Protein AF-G2PFB8-F1 (afdb_monomer_lite)

Secondary structure (DSSP, 8-state):
--HHHHHHHHHHHHHHHHHHHHHHHHHHHHHTS-HHHHTGGGGS-GGGHHHHS---GGGHHHHHTTTTHHHHHTT--HHHHHHHHHHHHHHHHHT----HHHHHHHHTT-SS----GGGG-

Organism: Streptomyces violaceusniger (strain Tu 4113) (NCBI:txid653045)

Sequence (121 aa):
MNQVDRAVLVTAVSEMAVLRALQLAGNRLL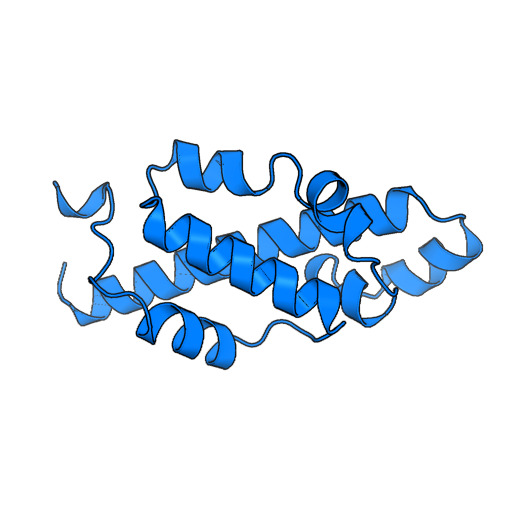GKRGRSVRGPMKAVEPWSIHVHLQVQEHEFDALLTDAWQIPVAVGLPDDLLDALDKHVRNLLAAGIEFRRNDLLLTLSRLPQQPVLPWDSQ

Structure (mmCIF, N/CA/C/O backbone):
data_AF-G2PFB8-F1
#
_entry.id   AF-G2PFB8-F1
#
loop_
_atom_site.group_PDB
_atom_site.id
_atom_site.type_symbol
_atom_site.label_atom_id
_atom_site.label_alt_id
_atom_site.label_comp_id
_atom_site.label_asym_id
_atom_site.label_entity_id
_atom_site.label_seq_id
_atom_site.pdbx_PDB_ins_code
_atom_site.Cartn_x
_atom_site.Cartn_y
_atom_site.Cartn_z
_atom_site.occupancy
_atom_site.B_iso_or_equiv
_atom_site.auth_seq_id
_atom_site.auth_comp_id
_atom_site.auth_asym_id
_atom_site.auth_atom_id
_atom_site.pdbx_PDB_model_num
ATOM 1 N N . MET A 1 1 ? -24.896 4.948 11.313 1.00 61.72 1 MET A N 1
ATOM 2 C CA . MET A 1 1 ? -24.471 3.952 10.301 1.00 61.72 1 MET A CA 1
ATOM 3 C C . MET A 1 1 ? -24.643 2.557 10.893 1.00 61.72 1 MET A C 1
ATOM 5 O O . MET A 1 1 ? -24.330 2.397 12.068 1.00 61.72 1 MET A O 1
ATOM 9 N N . ASN A 1 2 ? -25.196 1.577 10.168 1.00 80.31 2 ASN A N 1
ATOM 10 C CA . ASN A 1 2 ? -25.294 0.215 10.714 1.00 80.31 2 ASN A CA 1
ATOM 11 C C . ASN A 1 2 ? -23.918 -0.494 10.642 1.00 80.31 2 ASN A C 1
ATOM 13 O O . ASN A 1 2 ? -22.988 -0.015 9.990 1.00 80.31 2 ASN A O 1
ATOM 17 N N . GLN A 1 3 ? -23.764 -1.629 11.328 1.00 72.06 3 GLN A N 1
ATOM 18 C CA . GLN A 1 3 ? -22.482 -2.343 11.407 1.00 72.06 3 GLN A CA 1
ATOM 19 C C . GLN A 1 3 ? -21.991 -2.870 10.044 1.00 72.06 3 GLN A C 1
ATOM 21 O O . GLN A 1 3 ? -20.783 -2.937 9.814 1.00 72.06 3 GLN A O 1
ATOM 26 N N . VAL A 1 4 ? -22.913 -3.226 9.143 1.00 75.56 4 VAL A N 1
ATOM 27 C CA . VAL A 1 4 ? -22.605 -3.736 7.798 1.00 75.56 4 VAL A CA 1
ATOM 28 C C . VAL A 1 4 ? -22.073 -2.610 6.911 1.00 75.56 4 VAL A C 1
ATOM 30 O O . VAL A 1 4 ? -21.011 -2.762 6.311 1.00 75.56 4 VAL A O 1
ATOM 33 N N . ASP A 1 5 ? -22.738 -1.456 6.905 1.00 82.88 5 ASP A N 1
ATOM 34 C CA . ASP A 1 5 ? -22.328 -0.263 6.155 1.00 82.88 5 ASP A CA 1
ATOM 35 C C . ASP A 1 5 ? -20.935 0.206 6.593 1.00 82.88 5 ASP A C 1
ATOM 37 O O . ASP A 1 5 ? -20.076 0.522 5.769 1.00 82.88 5 ASP A O 1
ATOM 41 N N . ARG A 1 6 ? -20.676 0.164 7.905 1.00 79.56 6 ARG A N 1
ATOM 42 C CA . ARG A 1 6 ? -19.373 0.493 8.487 1.00 79.56 6 ARG A CA 1
ATOM 43 C C . ARG A 1 6 ? -18.279 -0.458 8.011 1.00 79.56 6 ARG A C 1
ATOM 45 O O . ARG A 1 6 ? -17.221 -0.003 7.594 1.00 79.56 6 ARG A O 1
ATOM 52 N N . ALA A 1 7 ? -18.525 -1.769 8.037 1.00 84.50 7 ALA A N 1
ATOM 53 C CA . ALA A 1 7 ? -17.548 -2.762 7.589 1.00 84.50 7 ALA A CA 1
ATOM 54 C C . ALA A 1 7 ? -17.227 -2.626 6.090 1.00 84.50 7 ALA A C 1
ATOM 56 O O . ALA A 1 7 ? -16.063 -2.733 5.691 1.00 84.50 7 ALA A O 1
ATOM 57 N N . VAL A 1 8 ? -18.240 -2.342 5.265 1.00 88.94 8 VAL A N 1
ATOM 58 C CA . VAL A 1 8 ? -18.065 -2.058 3.833 1.00 88.94 8 VAL A CA 1
ATOM 59 C C . VAL A 1 8 ? -17.202 -0.815 3.633 1.00 88.94 8 VAL A C 1
ATOM 61 O O . VAL A 1 8 ? -16.279 -0.842 2.817 1.00 88.94 8 VAL A O 1
ATOM 64 N N . LEU A 1 9 ? -17.453 0.244 4.403 1.00 88.81 9 LEU A N 1
ATOM 65 C CA . LEU A 1 9 ? -16.713 1.495 4.299 1.00 88.81 9 LEU A CA 1
ATOM 66 C C . LEU A 1 9 ? -15.257 1.358 4.760 1.00 88.81 9 LEU A C 1
ATOM 68 O O . LEU A 1 9 ? -14.365 1.786 4.032 1.00 88.81 9 LEU A O 1
ATOM 72 N N . VAL A 1 10 ? -15.003 0.706 5.904 1.00 89.88 10 VAL A N 1
ATOM 73 C CA . VAL A 1 10 ? -13.636 0.377 6.356 1.00 89.88 10 VAL A CA 1
ATOM 74 C C . VAL A 1 10 ? -12.910 -0.391 5.258 1.00 89.88 10 VAL A C 1
ATOM 76 O O . VAL A 1 10 ? -11.824 0.005 4.853 1.00 89.88 10 VAL A O 1
ATOM 79 N N . THR A 1 11 ? -13.540 -1.438 4.715 1.00 93.69 11 THR A N 1
ATOM 80 C CA . THR A 1 11 ? -12.941 -2.252 3.648 1.00 93.69 11 THR A CA 1
ATOM 81 C C . THR A 1 11 ? -12.587 -1.405 2.428 1.00 93.69 11 THR A C 1
ATOM 83 O O . THR A 1 11 ? -11.473 -1.507 1.923 1.00 93.69 11 THR A O 1
ATOM 86 N N . ALA A 1 12 ? -13.509 -0.559 1.963 1.00 94.25 12 ALA A N 1
ATOM 87 C CA . ALA A 1 12 ? -13.295 0.274 0.784 1.00 94.25 12 ALA A CA 1
ATOM 88 C C . ALA A 1 12 ? -12.181 1.309 1.000 1.00 94.25 12 ALA A C 1
ATOM 90 O O . ALA A 1 12 ? -11.324 1.480 0.135 1.00 94.25 12 ALA A O 1
ATOM 91 N N . VAL A 1 13 ? -12.158 1.977 2.157 1.00 94.31 13 VAL A N 1
ATOM 92 C CA . VAL A 1 13 ? -11.128 2.974 2.483 1.00 94.31 13 VAL A CA 1
ATOM 93 C C . VAL A 1 13 ? -9.759 2.313 2.648 1.00 94.31 13 VAL A C 1
ATOM 95 O O . VAL A 1 13 ? -8.768 2.819 2.123 1.00 94.31 13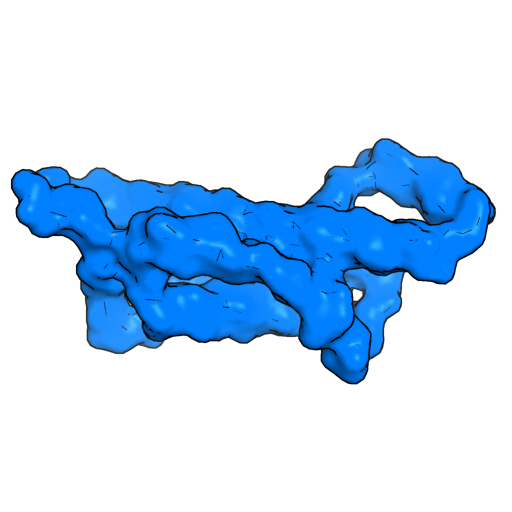 VAL A O 1
ATOM 98 N N . SER A 1 14 ? -9.697 1.152 3.301 1.00 96.31 14 SER A N 1
ATOM 99 C CA . SER A 1 14 ? -8.471 0.361 3.413 1.00 96.31 14 SER A CA 1
ATOM 100 C C . SER A 1 14 ? -7.961 -0.117 2.055 1.00 96.31 14 SER A C 1
ATOM 102 O O . SER A 1 14 ? -6.765 -0.033 1.790 1.00 96.31 14 SER A O 1
ATOM 104 N N . GLU A 1 15 ? -8.856 -0.573 1.175 1.00 97.69 15 GLU A N 1
ATOM 105 C CA . GLU A 1 15 ? -8.520 -0.978 -0.194 1.00 97.69 15 GLU A CA 1
ATOM 106 C C . GLU A 1 15 ? -7.917 0.193 -0.976 1.00 97.69 15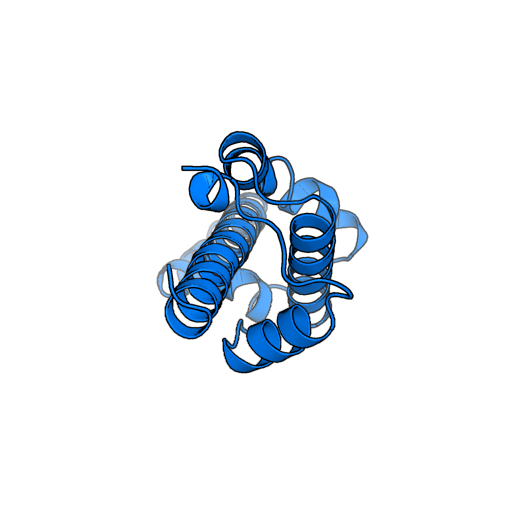 GLU A C 1
ATOM 108 O O . GLU A 1 15 ? -6.839 0.056 -1.557 1.00 97.69 15 GLU A O 1
ATOM 113 N N . MET A 1 16 ? -8.536 1.376 -0.910 1.00 97.38 16 MET A N 1
ATOM 114 C CA . MET A 1 16 ? -7.995 2.584 -1.540 1.00 97.38 16 MET A CA 1
ATOM 115 C C . MET A 1 16 ? -6.623 2.973 -0.977 1.00 97.38 16 MET A C 1
ATOM 117 O O . MET A 1 16 ? -5.723 3.298 -1.753 1.00 97.38 16 MET A O 1
ATOM 121 N N . ALA A 1 17 ? -6.439 2.929 0.345 1.00 97.81 17 ALA A N 1
ATOM 122 C CA . ALA A 1 17 ? -5.169 3.273 0.982 1.00 97.81 17 ALA A CA 1
ATOM 123 C C . ALA A 1 17 ? -4.038 2.317 0.559 1.00 97.81 17 ALA A C 1
ATOM 125 O O . ALA A 1 17 ? -2.957 2.772 0.180 1.00 97.81 17 ALA A O 1
ATOM 126 N N . VAL A 1 18 ? -4.306 1.007 0.531 1.00 98.38 18 VAL A N 1
ATOM 127 C CA . VAL A 1 18 ? -3.343 -0.019 0.094 1.00 98.38 18 VAL A CA 1
ATOM 128 C C . VAL A 1 18 ? -2.991 0.142 -1.384 1.00 98.38 18 VAL A C 1
ATOM 130 O O . VAL A 1 18 ? -1.809 0.218 -1.723 1.00 98.38 18 VAL A O 1
ATOM 133 N N . LEU A 1 19 ? -3.988 0.257 -2.270 1.00 98.31 19 LEU A N 1
ATOM 134 C CA . LEU A 1 19 ? -3.747 0.445 -3.705 1.00 98.31 19 LEU A CA 1
ATOM 135 C C . LEU A 1 19 ? -2.967 1.735 -3.978 1.00 98.31 19 LEU A C 1
ATOM 137 O O . LEU A 1 19 ? -2.067 1.755 -4.820 1.00 98.31 19 LEU A O 1
ATOM 141 N N . ARG A 1 20 ? -3.255 2.807 -3.230 1.00 98.12 20 ARG A N 1
ATOM 142 C CA . ARG A 1 20 ? -2.533 4.074 -3.354 1.00 98.12 20 ARG A CA 1
ATOM 143 C C . ARG A 1 20 ? -1.075 3.952 -2.909 1.00 98.12 20 ARG A C 1
ATOM 145 O O . ARG A 1 20 ? -0.198 4.466 -3.610 1.00 98.12 20 ARG A O 1
ATOM 152 N N . ALA A 1 21 ? -0.809 3.271 -1.795 1.00 98.50 21 ALA A N 1
ATOM 153 C CA . ALA A 1 21 ? 0.547 3.009 -1.314 1.00 98.50 21 ALA A CA 1
ATOM 154 C C . ALA A 1 21 ? 1.351 2.173 -2.327 1.00 98.50 21 ALA A C 1
ATOM 156 O O . ALA A 1 21 ? 2.480 2.532 -2.671 1.00 98.50 21 ALA A O 1
ATOM 157 N N . LEU A 1 22 ? 0.743 1.123 -2.889 1.00 98.44 22 LEU A N 1
ATOM 158 C CA . LEU A 1 22 ? 1.358 0.293 -3.929 1.00 98.44 22 LEU A CA 1
ATOM 159 C C . LEU A 1 22 ? 1.619 1.075 -5.219 1.00 98.44 22 LEU A C 1
ATOM 161 O O . LEU A 1 22 ? 2.699 0.966 -5.793 1.00 98.44 22 LEU A O 1
ATOM 165 N N . GLN A 1 23 ? 0.678 1.914 -5.658 1.00 97.94 23 GLN A N 1
ATOM 166 C CA . GLN A 1 23 ? 0.874 2.785 -6.819 1.00 97.94 23 GLN A CA 1
ATOM 167 C C . GLN A 1 23 ? 2.055 3.743 -6.618 1.00 97.94 23 GLN A C 1
ATOM 169 O O . GLN A 1 23 ? 2.843 3.969 -7.540 1.00 97.94 23 GLN A O 1
ATOM 174 N N . LEU A 1 24 ? 2.182 4.336 -5.429 1.00 97.75 24 LEU A N 1
ATOM 175 C CA . LEU A 1 24 ? 3.294 5.221 -5.091 1.00 97.75 24 LEU A CA 1
ATOM 176 C C . LEU A 1 24 ? 4.634 4.470 -5.151 1.00 97.75 24 LEU A C 1
ATOM 178 O O . LEU A 1 24 ? 5.575 4.939 -5.801 1.00 97.75 24 LEU A O 1
ATOM 182 N N . ALA A 1 25 ? 4.689 3.288 -4.534 1.00 97.56 25 ALA A N 1
ATOM 183 C CA . ALA A 1 25 ? 5.853 2.413 -4.564 1.00 97.56 25 ALA A CA 1
ATOM 184 C C . ALA A 1 25 ? 6.215 2.009 -6.003 1.00 97.56 25 ALA A C 1
ATOM 186 O O . ALA A 1 25 ? 7.363 2.177 -6.414 1.00 97.56 25 ALA A O 1
ATOM 187 N N . GLY A 1 26 ? 5.240 1.573 -6.804 1.00 96.38 26 GLY A N 1
ATOM 188 C CA . GLY A 1 26 ? 5.429 1.194 -8.205 1.00 96.38 26 GLY A CA 1
ATOM 189 C C . GLY A 1 26 ? 5.975 2.336 -9.062 1.00 96.38 26 GLY A C 1
ATOM 190 O O . GLY A 1 26 ? 6.955 2.161 -9.790 1.00 96.38 26 GLY A O 1
ATOM 191 N N . ASN A 1 27 ? 5.428 3.545 -8.910 1.00 95.81 27 ASN A N 1
ATOM 192 C CA . ASN A 1 27 ? 5.914 4.732 -9.615 1.00 95.81 27 ASN A CA 1
ATOM 193 C C . ASN A 1 27 ? 7.368 5.070 -9.257 1.00 95.81 27 ASN A C 1
ATOM 195 O O . ASN A 1 27 ? 8.173 5.372 -10.144 1.00 95.81 27 ASN A O 1
ATOM 199 N N . ARG A 1 28 ? 7.735 4.997 -7.972 1.00 95.75 28 ARG A N 1
ATOM 200 C CA . ARG A 1 28 ? 9.117 5.227 -7.519 1.00 95.75 28 ARG A CA 1
ATOM 201 C C . ARG A 1 28 ? 10.061 4.131 -7.998 1.00 95.75 28 ARG A C 1
ATOM 203 O O . ARG A 1 28 ? 11.176 4.434 -8.427 1.00 95.75 28 ARG A O 1
ATOM 210 N N . LEU A 1 29 ? 9.604 2.882 -7.989 1.00 94.44 29 LEU A N 1
ATOM 211 C CA . LEU A 1 29 ? 10.365 1.743 -8.486 1.00 94.44 29 LEU A CA 1
ATOM 212 C C . LEU A 1 29 ? 10.674 1.903 -9.977 1.00 94.44 29 LEU A C 1
ATOM 214 O O . LEU A 1 29 ? 11.835 1.789 -10.359 1.00 94.44 29 LEU A O 1
ATOM 218 N N . LEU A 1 30 ? 9.692 2.278 -10.806 1.00 94.00 30 LEU A N 1
ATOM 219 C CA . LEU A 1 30 ? 9.927 2.632 -12.213 1.00 94.00 30 LEU A CA 1
ATOM 220 C C . LEU A 1 30 ? 10.837 3.855 -12.358 1.00 94.00 30 LEU A C 1
ATOM 222 O O . LEU A 1 30 ? 11.697 3.882 -13.241 1.00 94.00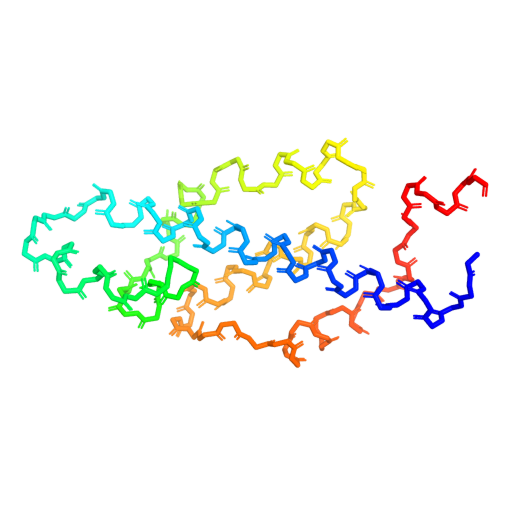 30 LEU A O 1
ATOM 226 N N . GLY A 1 31 ? 10.679 4.845 -11.475 1.00 91.19 31 GLY A N 1
ATOM 227 C CA . GLY A 1 31 ? 11.508 6.046 -11.375 1.00 91.19 31 GLY A CA 1
ATOM 228 C C . GLY A 1 31 ? 13.010 5.745 -11.323 1.00 91.19 31 GLY A C 1
ATOM 229 O O . GLY A 1 31 ? 13.802 6.412 -11.988 1.00 91.19 31 GLY A O 1
ATOM 230 N N . LYS A 1 32 ? 13.396 4.678 -10.624 1.00 88.00 32 LYS A N 1
ATOM 231 C CA . LYS A 1 32 ? 14.791 4.227 -10.497 1.00 88.00 32 LYS A CA 1
ATOM 232 C C . LYS A 1 32 ? 15.319 3.457 -11.720 1.00 88.00 32 LYS A C 1
ATOM 234 O O . LYS A 1 32 ? 16.511 3.172 -11.789 1.00 88.00 32 LYS A O 1
ATOM 239 N N . ARG A 1 33 ? 14.466 3.079 -12.684 1.00 87.56 33 ARG A N 1
ATOM 240 C CA . ARG A 1 33 ? 14.838 2.213 -13.822 1.00 87.56 33 ARG A CA 1
ATOM 241 C C . ARG A 1 33 ? 14.994 2.986 -15.133 1.00 87.56 33 ARG A C 1
ATOM 243 O O . ARG A 1 33 ? 14.333 3.998 -15.371 1.00 87.56 33 ARG A O 1
ATOM 250 N N . GLY A 1 34 ? 15.850 2.461 -16.013 1.00 86.88 34 GLY A N 1
ATOM 251 C CA . GLY A 1 34 ? 16.069 2.980 -17.365 1.00 86.88 34 GLY A CA 1
ATOM 252 C C . GLY A 1 34 ? 14.906 2.709 -18.331 1.00 86.88 34 GLY A C 1
ATOM 253 O O . GLY A 1 34 ? 13.986 1.940 -18.043 1.00 86.88 34 GLY A O 1
ATOM 254 N N . ARG A 1 35 ? 14.955 3.330 -19.519 1.00 84.56 35 ARG A N 1
ATOM 255 C CA . ARG A 1 35 ? 13.882 3.253 -20.535 1.00 84.56 35 ARG A CA 1
ATOM 256 C C . ARG A 1 35 ? 13.558 1.826 -20.994 1.00 84.56 35 ARG A C 1
ATOM 258 O O . ARG A 1 35 ? 12.394 1.554 -21.274 1.00 84.56 35 ARG A O 1
ATOM 265 N N . SER A 1 36 ? 14.550 0.933 -21.031 1.00 87.50 36 SER A N 1
ATOM 266 C CA . SER A 1 36 ? 14.383 -0.477 -21.418 1.00 87.50 36 SER A CA 1
ATOM 267 C C . SER A 1 36 ? 13.447 -1.253 -20.489 1.00 87.50 36 SER A C 1
ATOM 269 O O . SER A 1 36 ? 12.756 -2.151 -20.950 1.00 87.50 36 SER A O 1
ATOM 271 N N . VAL A 1 37 ? 13.379 -0.877 -19.208 1.00 88.38 37 VAL A N 1
ATOM 272 C CA . VAL A 1 37 ? 12.469 -1.479 -18.218 1.00 88.38 37 VAL A CA 1
ATOM 273 C C . VAL A 1 37 ? 11.137 -0.729 -18.170 1.00 88.38 37 VAL A C 1
ATOM 275 O O . VAL A 1 37 ? 10.079 -1.342 -18.082 1.00 88.38 37 VAL A O 1
ATOM 278 N N . ARG A 1 38 ? 11.158 0.608 -18.275 1.00 87.88 38 ARG A N 1
ATOM 279 C CA . ARG A 1 38 ? 9.930 1.420 -18.219 1.00 87.88 38 ARG A CA 1
ATOM 280 C C . ARG A 1 38 ? 8.987 1.183 -19.398 1.00 87.88 38 ARG A C 1
ATOM 282 O O . ARG A 1 38 ? 7.781 1.274 -19.218 1.00 87.88 38 ARG A O 1
ATOM 289 N N . GLY A 1 39 ? 9.519 0.927 -20.596 1.00 89.25 39 GLY A N 1
ATOM 290 C CA . GLY A 1 39 ? 8.718 0.684 -21.801 1.00 89.25 39 GLY A CA 1
ATOM 291 C C . GLY A 1 39 ? 7.745 -0.490 -21.639 1.00 89.25 39 GLY A C 1
ATOM 292 O O . GLY A 1 39 ? 6.541 -0.266 -21.749 1.00 89.25 39 GLY A O 1
ATOM 293 N N . PRO A 1 40 ? 8.240 -1.699 -21.314 1.00 90.25 40 PRO A N 1
ATOM 294 C CA . PRO A 1 40 ? 7.403 -2.869 -21.040 1.00 90.25 40 PRO A CA 1
ATOM 295 C C . PRO A 1 40 ? 6.380 -2.666 -19.915 1.00 90.25 40 PRO A C 1
ATOM 297 O O . PRO A 1 40 ? 5.282 -3.205 -19.976 1.00 90.25 40 PRO A O 1
ATOM 300 N N . MET A 1 41 ? 6.711 -1.857 -18.905 1.00 94.25 41 MET A N 1
ATOM 301 C CA . MET A 1 41 ? 5.849 -1.625 -17.740 1.00 94.25 41 MET A CA 1
ATOM 302 C C . MET A 1 41 ? 4.705 -0.634 -17.982 1.00 94.25 41 MET A C 1
ATOM 304 O O . MET A 1 41 ? 3.870 -0.456 -17.105 1.00 94.25 41 MET A O 1
ATOM 308 N N . LYS A 1 42 ? 4.609 -0.004 -19.162 1.00 89.25 42 LYS A N 1
ATOM 309 C CA . LYS A 1 42 ? 3.511 0.931 -19.474 1.00 89.25 42 LYS A CA 1
ATOM 310 C C . LYS A 1 42 ? 2.122 0.288 -19.478 1.00 89.25 42 LYS A C 1
ATOM 312 O O . LYS A 1 42 ? 1.146 1.004 -19.301 1.00 89.25 42 LYS A O 1
ATOM 317 N N . ALA A 1 43 ? 2.043 -1.014 -19.746 1.00 92.06 43 ALA A N 1
ATOM 318 C CA . ALA A 1 43 ? 0.788 -1.765 -19.772 1.00 92.06 43 ALA A CA 1
ATOM 319 C C . ALA A 1 43 ? 0.436 -2.392 -18.412 1.00 92.06 43 ALA A C 1
ATOM 321 O O . ALA A 1 43 ? -0.609 -3.021 -18.288 1.00 92.06 43 ALA A O 1
ATOM 322 N N . VAL A 1 44 ? 1.317 -2.262 -17.415 1.00 95.50 44 VAL A N 1
ATOM 323 C CA . VAL A 1 44 ? 1.109 -2.804 -16.073 1.00 95.50 44 VAL A CA 1
ATOM 324 C C . VAL A 1 44 ? 0.486 -1.721 -15.206 1.00 95.50 44 VAL A C 1
ATOM 326 O O . VAL A 1 44 ? 0.960 -0.583 -15.191 1.00 95.50 44 VAL A O 1
ATOM 329 N N . GLU A 1 45 ? -0.552 -2.085 -14.460 1.00 95.75 45 GLU A N 1
ATOM 330 C CA . GLU A 1 45 ? -1.165 -1.169 -13.508 1.00 95.75 45 GLU A CA 1
ATOM 331 C C . GLU A 1 45 ? -0.141 -0.703 -12.460 1.00 95.75 45 GLU A C 1
ATOM 333 O O . GLU A 1 45 ? 0.604 -1.527 -11.916 1.00 95.75 45 GLU A O 1
ATOM 338 N N . PRO A 1 46 ? -0.089 0.598 -12.121 1.00 94.88 46 PRO A N 1
ATOM 339 C CA . PRO A 1 46 ? 0.925 1.132 -11.215 1.00 94.88 46 PRO A CA 1
ATOM 340 C C . PRO A 1 46 ? 1.009 0.432 -9.849 1.00 94.88 46 PRO A C 1
ATOM 342 O O . PRO A 1 46 ? 2.099 0.321 -9.291 1.00 94.88 46 PRO A O 1
ATOM 345 N N . TRP A 1 47 ? -0.118 -0.047 -9.312 1.00 97.12 47 TRP A N 1
ATOM 346 C CA . TRP A 1 47 ? -0.186 -0.774 -8.036 1.00 97.12 47 TRP A CA 1
ATOM 347 C C . TRP A 1 47 ? 0.231 -2.251 -8.125 1.00 97.12 47 TRP A C 1
ATOM 349 O O . TRP A 1 47 ? 0.305 -2.913 -7.095 1.00 97.12 47 TRP A O 1
ATOM 359 N N . SER A 1 48 ? 0.520 -2.766 -9.323 1.00 97.56 48 SER A N 1
ATOM 360 C CA . SER A 1 48 ? 0.979 -4.146 -9.549 1.00 97.56 48 SER A CA 1
ATOM 361 C C . SER A 1 48 ? 2.439 -4.225 -10.009 1.00 97.56 48 SER A C 1
ATOM 363 O O . SER A 1 48 ? 2.963 -5.310 -10.243 1.00 97.56 48 SER A O 1
ATOM 365 N N . ILE A 1 49 ? 3.145 -3.095 -10.123 1.00 97.19 49 ILE A N 1
ATOM 366 C CA . ILE A 1 49 ? 4.525 -3.051 -10.637 1.00 97.19 49 ILE A CA 1
ATOM 367 C C . ILE A 1 49 ? 5.495 -3.910 -9.809 1.00 97.19 49 ILE A C 1
ATOM 369 O O . ILE A 1 49 ? 6.399 -4.526 -10.377 1.00 97.19 49 ILE A O 1
ATOM 373 N N . HIS A 1 50 ? 5.320 -3.980 -8.487 1.00 95.75 50 HIS A N 1
ATOM 374 C CA . HIS A 1 50 ? 6.176 -4.772 -7.590 1.00 95.75 50 HIS A CA 1
ATOM 375 C C . HIS A 1 50 ? 6.077 -6.286 -7.830 1.00 95.75 50 HIS A C 1
ATOM 377 O O . HIS A 1 50 ? 6.978 -7.018 -7.437 1.00 95.75 50 HIS A O 1
ATOM 383 N N . VAL A 1 51 ? 5.025 -6.757 -8.507 1.00 97.19 51 VAL A N 1
ATOM 384 C CA . VAL A 1 51 ? 4.883 -8.164 -8.925 1.00 97.19 51 VAL A CA 1
ATOM 385 C C . VAL A 1 51 ? 5.857 -8.501 -10.056 1.00 97.19 51 VAL A C 1
ATOM 387 O O . VAL A 1 51 ? 6.351 -9.619 -10.163 1.00 97.19 51 VAL A O 1
ATOM 390 N N . HIS A 1 52 ? 6.164 -7.520 -10.906 1.00 95.56 52 HIS A N 1
ATOM 391 C CA . HIS A 1 52 ? 7.037 -7.700 -12.067 1.00 95.56 52 HIS A CA 1
ATOM 392 C C . HIS A 1 52 ? 8.485 -7.299 -11.792 1.00 95.56 52 HIS A C 1
ATOM 394 O O . HIS A 1 52 ? 9.398 -7.746 -12.487 1.00 95.56 52 HIS A O 1
ATOM 400 N N . LEU A 1 53 ? 8.699 -6.429 -10.807 1.00 93.38 53 LEU A N 1
ATOM 401 C CA . LEU A 1 53 ? 10.004 -5.903 -10.445 1.00 93.38 53 LEU A CA 1
ATOM 402 C C . LEU A 1 53 ? 10.277 -6.208 -8.977 1.00 93.38 53 LEU A C 1
ATOM 404 O O . LEU A 1 53 ? 9.641 -5.634 -8.099 1.00 93.38 53 LEU A O 1
ATOM 408 N N . GLN A 1 54 ? 11.271 -7.061 -8.731 1.00 88.81 54 GLN A N 1
ATOM 409 C CA . GLN A 1 54 ? 11.689 -7.408 -7.377 1.00 88.81 54 GLN A CA 1
ATOM 410 C C . GLN A 1 54 ? 12.043 -6.148 -6.575 1.00 88.81 54 GLN A C 1
ATOM 412 O O . GLN A 1 54 ? 12.811 -5.295 -7.040 1.00 88.81 54 GLN A O 1
ATOM 417 N N . VAL A 1 55 ? 11.499 -6.073 -5.363 1.00 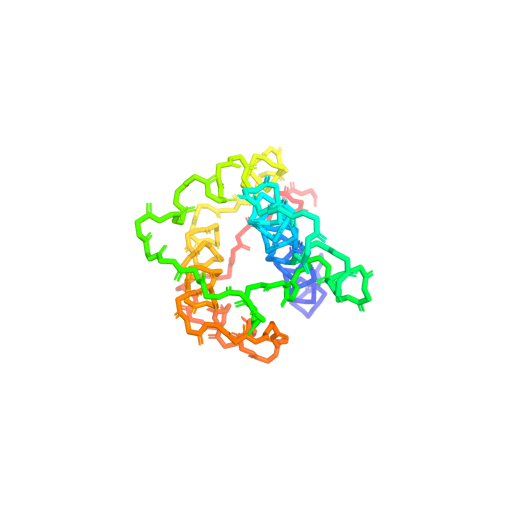93.00 55 VAL A N 1
ATOM 418 C CA . VAL A 1 55 ? 11.773 -5.026 -4.380 1.00 93.00 55 VAL A CA 1
ATOM 419 C C . VAL A 1 55 ? 12.587 -5.629 -3.248 1.00 93.00 55 VAL A C 1
ATOM 421 O O . VAL A 1 55 ? 12.241 -6.691 -2.735 1.00 93.00 55 VAL A O 1
ATOM 424 N N . GLN A 1 56 ? 13.675 -4.969 -2.858 1.00 93.44 56 GLN A N 1
ATOM 425 C CA . GLN A 1 56 ? 14.433 -5.381 -1.680 1.00 93.44 56 GLN A CA 1
ATOM 426 C C . GLN A 1 56 ? 13.848 -4.730 -0.424 1.00 93.44 56 GLN A C 1
ATOM 428 O O . GLN A 1 56 ? 13.436 -3.574 -0.460 1.00 93.44 56 GLN A O 1
ATOM 433 N N . GLU A 1 57 ? 13.853 -5.445 0.701 1.00 93.50 57 GLU A N 1
ATOM 434 C CA . GLU A 1 57 ? 13.254 -4.973 1.961 1.00 93.50 57 GLU A CA 1
ATOM 435 C C . GLU A 1 57 ? 13.823 -3.622 2.427 1.00 93.50 57 GLU A C 1
ATOM 437 O O . GLU A 1 57 ? 13.078 -2.737 2.842 1.00 93.50 57 GLU A O 1
ATOM 442 N N . HIS A 1 58 ? 15.130 -3.403 2.245 1.00 94.56 58 HIS A N 1
ATOM 443 C CA . HIS A 1 58 ? 15.785 -2.132 2.572 1.00 94.56 58 HIS A CA 1
ATOM 444 C C . HIS A 1 58 ? 15.286 -0.936 1.737 1.00 94.56 58 HIS A C 1
ATOM 446 O O . HIS A 1 58 ? 15.591 0.211 2.057 1.00 94.56 58 HIS A O 1
ATOM 452 N N . GLU A 1 59 ? 14.549 -1.171 0.647 1.00 95.25 59 GLU A N 1
ATOM 453 C CA . GLU A 1 59 ? 13.971 -0.114 -0.182 1.00 95.25 59 GLU A CA 1
ATOM 454 C C . GLU A 1 59 ? 12.575 0.315 0.278 1.00 95.25 59 GLU A C 1
ATOM 456 O O . GLU A 1 59 ? 12.082 1.335 -0.211 1.00 95.25 59 GLU A O 1
ATOM 461 N N . PHE A 1 60 ? 11.925 -0.431 1.181 1.00 96.44 60 PHE A N 1
ATOM 462 C CA . PHE A 1 60 ? 10.516 -0.215 1.521 1.00 96.44 60 PHE A CA 1
ATOM 463 C C . PHE A 1 60 ? 10.250 1.192 2.038 1.00 96.44 60 PHE A C 1
ATOM 465 O O . PHE A 1 60 ? 9.344 1.848 1.533 1.00 96.44 60 PHE A O 1
ATOM 472 N N . ASP A 1 61 ? 11.072 1.701 2.953 1.00 96.94 61 ASP A N 1
ATOM 473 C CA . ASP A 1 61 ? 10.860 3.032 3.530 1.00 96.94 61 ASP A CA 1
ATOM 474 C C . ASP A 1 61 ? 10.951 4.136 2.470 1.00 96.94 61 ASP A C 1
ATOM 476 O O . ASP A 1 61 ? 10.123 5.047 2.436 1.00 96.94 61 ASP A O 1
ATOM 480 N N . ALA A 1 62 ? 11.898 4.017 1.534 1.00 96.44 62 ALA A N 1
ATOM 481 C CA . ALA A 1 62 ? 12.037 4.951 0.419 1.00 96.44 62 ALA A CA 1
ATOM 482 C C . ALA A 1 62 ? 10.880 4.836 -0.591 1.00 96.44 62 ALA A C 1
ATOM 484 O O . ALA A 1 62 ? 10.477 5.820 -1.214 1.00 96.44 62 ALA A O 1
ATOM 485 N N . LEU A 1 63 ? 10.342 3.632 -0.793 1.00 96.94 63 LEU A N 1
ATOM 486 C CA . LEU A 1 63 ? 9.217 3.404 -1.700 1.00 96.94 63 LEU A CA 1
ATOM 487 C C . LEU A 1 63 ? 7.881 3.835 -1.093 1.00 96.94 63 LEU A C 1
ATOM 489 O O . LEU A 1 63 ? 7.031 4.329 -1.833 1.00 96.94 63 LEU A O 1
ATOM 493 N N . LEU A 1 64 ? 7.725 3.732 0.226 1.00 97.69 64 LEU A N 1
ATOM 494 C CA . LEU A 1 64 ? 6.503 4.046 0.972 1.00 97.69 64 LEU A CA 1
ATOM 495 C C . LEU A 1 64 ? 6.535 5.414 1.664 1.00 97.69 64 LEU A C 1
ATOM 497 O O . LEU A 1 64 ? 5.569 5.780 2.328 1.00 97.69 64 LEU A O 1
ATOM 501 N N . THR A 1 65 ? 7.591 6.211 1.471 1.00 96.44 65 THR A N 1
ATOM 502 C CA . THR A 1 65 ? 7.668 7.592 1.982 1.00 96.44 65 THR A CA 1
ATOM 503 C C . THR A 1 65 ? 6.388 8.359 1.633 1.00 96.44 65 THR A C 1
ATOM 505 O O . THR A 1 65 ? 5.963 8.337 0.484 1.00 96.44 65 THR A O 1
ATOM 508 N N . ASP A 1 66 ? 5.746 9.026 2.581 1.00 95.69 66 ASP A N 1
ATOM 509 C CA . ASP A 1 66 ? 4.490 9.773 2.381 1.00 95.69 66 ASP A CA 1
ATOM 510 C C . ASP A 1 66 ? 3.242 8.960 1.974 1.00 95.69 66 ASP A C 1
ATOM 512 O O . ASP A 1 66 ? 2.180 9.552 1.774 1.00 95.69 66 ASP A O 1
ATOM 516 N N . ALA A 1 67 ? 3.308 7.624 1.877 1.00 96.62 67 ALA A N 1
ATOM 517 C CA . ALA A 1 67 ? 2.162 6.799 1.469 1.00 96.62 67 ALA A CA 1
ATOM 518 C C . ALA A 1 67 ? 0.945 6.964 2.396 1.00 96.62 67 ALA A C 1
ATOM 520 O O . ALA A 1 67 ? -0.198 6.893 1.944 1.00 96.62 67 ALA A O 1
ATOM 521 N N . TRP A 1 68 ? 1.199 7.250 3.673 1.00 97.19 68 TRP A N 1
ATOM 522 C CA . TRP A 1 68 ? 0.184 7.324 4.723 1.00 97.19 68 TRP A CA 1
ATOM 523 C C . TRP A 1 68 ? -0.252 8.752 5.076 1.00 97.19 68 TRP A C 1
ATOM 525 O O . TRP A 1 68 ? -1.137 8.917 5.906 1.00 97.19 68 TRP A O 1
ATOM 535 N N . GLN A 1 69 ? 0.284 9.790 4.416 1.00 95.50 69 GLN A N 1
ATOM 536 C CA . GLN A 1 69 ? -0.048 11.192 4.731 1.00 95.50 69 GLN A CA 1
ATOM 537 C C . GLN A 1 69 ? -1.543 11.495 4.575 1.00 95.50 69 GLN A C 1
ATOM 539 O O . GLN A 1 69 ? -2.142 12.121 5.443 1.00 95.50 69 GLN A O 1
ATOM 544 N N . ILE A 1 70 ? -2.162 11.026 3.485 1.00 92.38 70 ILE A N 1
ATOM 545 C CA . ILE A 1 70 ? -3.603 11.214 3.258 1.00 92.38 70 ILE A CA 1
ATOM 546 C C . ILE A 1 70 ? -4.426 10.401 4.274 1.00 92.38 70 ILE A C 1
ATOM 548 O O . ILE A 1 70 ? -5.266 11.009 4.931 1.00 92.38 70 ILE A O 1
ATOM 552 N N . PRO A 1 71 ? -4.197 9.081 4.452 1.00 93.81 71 PRO A N 1
ATOM 553 C CA . PRO A 1 71 ? -4.842 8.293 5.506 1.00 93.81 71 PRO A CA 1
ATOM 554 C C . PRO A 1 71 ? -4.779 8.916 6.912 1.00 93.81 71 PRO A C 1
ATOM 556 O O . PRO A 1 71 ? -5.792 8.956 7.607 1.00 93.81 71 PRO A O 1
ATOM 559 N N . VAL A 1 72 ? -3.624 9.463 7.302 1.00 94.25 72 VAL A N 1
ATOM 560 C CA . VAL A 1 72 ? -3.451 10.189 8.572 1.00 94.25 72 VAL A CA 1
ATOM 561 C C . VAL A 1 72 ? -4.278 11.476 8.587 1.00 94.25 72 VAL A C 1
ATOM 563 O O . VAL A 1 72 ? -5.015 11.722 9.537 1.00 94.25 72 VAL A O 1
ATOM 566 N N . ALA A 1 73 ? -4.213 12.286 7.526 1.00 91.88 73 ALA A N 1
ATOM 567 C CA . ALA A 1 73 ? -4.932 13.558 7.449 1.00 91.88 73 ALA A CA 1
ATOM 568 C C . ALA A 1 73 ? -6.461 13.400 7.498 1.00 91.88 73 ALA A C 1
ATOM 570 O O . ALA A 1 73 ? -7.152 14.289 7.991 1.00 91.88 73 ALA A O 1
ATOM 571 N N . VAL A 1 74 ? -6.993 12.278 7.001 1.00 88.06 74 VAL A N 1
ATOM 572 C CA . VAL A 1 74 ? -8.429 11.965 7.090 1.00 88.06 74 VAL A CA 1
ATOM 573 C C . VAL A 1 74 ? -8.816 11.279 8.399 1.00 88.06 74 VAL A C 1
ATOM 575 O O . VAL A 1 74 ? -9.993 10.988 8.574 1.00 88.06 74 VAL A O 1
ATOM 578 N N . GLY A 1 75 ? -7.864 11.041 9.307 1.00 89.44 75 GLY A N 1
ATOM 579 C CA . GLY A 1 75 ? -8.106 10.540 10.658 1.00 89.44 75 GLY A CA 1
ATOM 580 C C . GLY A 1 75 ? -8.290 9.027 10.765 1.00 89.44 75 GLY A C 1
ATOM 581 O O . GLY A 1 75 ? -9.061 8.582 11.615 1.00 89.44 75 GLY A O 1
ATOM 582 N N . LEU A 1 76 ? -7.645 8.223 9.909 1.00 90.75 76 LEU A N 1
ATOM 583 C CA . LEU A 1 76 ? -7.669 6.771 10.107 1.00 90.75 76 LEU A CA 1
ATOM 584 C C . LEU A 1 76 ? -6.936 6.377 11.402 1.00 90.75 76 LEU A C 1
ATOM 586 O O . LEU A 1 76 ? -5.881 6.944 11.679 1.00 90.75 76 LEU A O 1
ATOM 590 N N . PRO A 1 77 ? -7.455 5.396 12.164 1.00 91.81 77 PRO A N 1
ATOM 591 C CA . PRO A 1 77 ? -6.807 4.919 13.385 1.00 91.81 77 PRO A CA 1
ATOM 592 C C . PRO A 1 77 ? -5.404 4.350 13.153 1.00 91.81 77 PRO A C 1
ATOM 594 O O . PRO A 1 77 ? -5.177 3.654 12.162 1.00 91.81 77 PRO A O 1
ATOM 597 N N . ASP A 1 78 ? -4.492 4.585 14.097 1.00 92.50 78 ASP A N 1
ATOM 598 C CA . ASP A 1 78 ? -3.096 4.132 14.013 1.00 92.50 78 ASP A CA 1
ATOM 599 C C . ASP A 1 78 ? -2.976 2.604 13.889 1.00 92.50 78 ASP A C 1
ATOM 601 O O . ASP A 1 78 ? -2.196 2.109 13.083 1.00 92.50 78 ASP A O 1
ATOM 605 N N . ASP A 1 79 ? -3.803 1.839 14.609 1.00 93.38 79 ASP A N 1
ATOM 606 C CA . ASP A 1 79 ? -3.810 0.372 14.541 1.00 93.38 79 ASP A CA 1
ATOM 607 C C . ASP A 1 79 ? -4.223 -0.149 13.155 1.00 93.38 79 ASP A C 1
ATOM 609 O O . ASP A 1 79 ? -3.668 -1.132 12.651 1.00 93.38 79 ASP A O 1
ATOM 613 N N . LEU A 1 80 ? -5.168 0.540 12.510 1.00 94.50 80 LEU A N 1
ATOM 614 C CA . LEU A 1 80 ? -5.535 0.285 11.125 1.00 94.50 80 LEU A CA 1
ATOM 615 C C . LEU A 1 80 ? -4.375 0.645 10.191 1.00 94.50 80 LEU A C 1
ATOM 617 O O . LEU A 1 80 ? -4.028 -0.168 9.337 1.00 94.50 80 LEU A O 1
ATOM 621 N N . LEU A 1 81 ? -3.763 1.820 10.348 1.00 96.12 81 LEU A N 1
ATOM 622 C CA . LEU A 1 81 ? -2.635 2.254 9.517 1.00 96.12 81 LEU A CA 1
ATOM 623 C C . LEU A 1 81 ? -1.453 1.282 9.602 1.00 96.12 81 LEU A C 1
ATOM 625 O O . LEU A 1 81 ? -0.949 0.863 8.560 1.00 96.12 81 LEU A O 1
ATOM 629 N N . ASP A 1 82 ? -1.082 0.848 10.804 1.00 96.25 82 ASP A N 1
ATOM 630 C CA . ASP A 1 82 ? -0.014 -0.126 11.038 1.00 96.25 82 ASP A CA 1
ATOM 631 C C . ASP A 1 82 ? -0.312 -1.472 10.362 1.00 96.25 82 ASP A C 1
ATOM 633 O O . ASP A 1 82 ? 0.561 -2.089 9.740 1.00 96.25 82 ASP A O 1
ATOM 637 N N . ALA A 1 83 ? -1.563 -1.938 10.441 1.00 97.06 83 ALA A N 1
ATOM 638 C CA . ALA A 1 83 ? -1.977 -3.171 9.781 1.00 97.06 83 ALA A CA 1
ATOM 639 C C . ALA A 1 83 ? -1.920 -3.058 8.250 1.00 97.06 83 ALA A C 1
ATOM 641 O O . ALA A 1 83 ? -1.483 -4.004 7.585 1.00 97.06 83 ALA A O 1
ATOM 642 N N . LEU A 1 84 ? -2.330 -1.917 7.687 1.00 98.06 84 LEU A N 1
ATOM 643 C CA . LEU A 1 84 ? -2.259 -1.667 6.246 1.00 98.06 84 LEU A CA 1
ATOM 644 C C . LEU A 1 84 ? -0.811 -1.508 5.767 1.00 98.06 84 LEU A C 1
ATOM 646 O O . LEU A 1 84 ? -0.466 -2.076 4.730 1.00 98.06 84 LEU A O 1
ATOM 650 N N . ASP A 1 85 ? 0.051 -0.819 6.519 1.00 98.38 85 ASP A N 1
ATOM 651 C CA . ASP A 1 85 ? 1.478 -0.689 6.201 1.00 98.38 85 ASP A CA 1
ATOM 652 C C . ASP A 1 85 ? 2.170 -2.048 6.192 1.00 98.38 85 ASP A C 1
ATOM 654 O O . ASP A 1 85 ? 2.801 -2.429 5.201 1.00 98.38 85 ASP A O 1
ATOM 658 N N . LYS A 1 86 ? 1.947 -2.852 7.235 1.00 97.88 86 LYS A N 1
ATOM 659 C CA . LYS A 1 86 ? 2.459 -4.222 7.290 1.00 97.88 86 LYS A CA 1
ATOM 660 C C . LYS A 1 86 ? 1.937 -5.076 6.135 1.00 97.88 86 LYS A C 1
ATOM 662 O O . LYS A 1 86 ? 2.697 -5.854 5.559 1.00 97.88 86 LYS A O 1
ATOM 667 N N . HIS A 1 87 ? 0.659 -4.940 5.779 1.00 98.25 87 HIS A N 1
ATOM 668 C CA . HIS A 1 87 ? 0.081 -5.646 4.638 1.00 98.25 87 HIS A CA 1
ATOM 669 C C . HIS A 1 87 ? 0.778 -5.263 3.327 1.00 98.25 87 HIS A C 1
ATOM 671 O O . HIS A 1 87 ? 1.224 -6.148 2.600 1.00 98.25 87 HIS A O 1
ATOM 677 N N . VAL A 1 88 ? 0.958 -3.966 3.061 1.00 98.38 88 VAL A N 1
ATOM 678 C CA . VAL A 1 88 ? 1.671 -3.469 1.874 1.00 98.38 88 VAL A CA 1
ATOM 679 C C . VAL A 1 88 ? 3.111 -3.979 1.840 1.00 98.38 88 VAL A C 1
ATOM 681 O O . VAL A 1 88 ? 3.539 -4.506 0.814 1.00 98.38 88 VAL A O 1
ATOM 684 N N . ARG A 1 89 ? 3.850 -3.900 2.953 1.00 98.44 89 ARG A N 1
ATOM 685 C CA . ARG A 1 89 ? 5.230 -4.414 3.038 1.00 98.44 89 ARG A CA 1
ATOM 686 C C . ARG A 1 89 ? 5.311 -5.910 2.738 1.00 98.44 89 ARG A C 1
ATOM 688 O O . ARG A 1 89 ? 6.219 -6.328 2.026 1.00 98.44 89 ARG A O 1
ATOM 695 N N . ASN A 1 90 ? 4.341 -6.705 3.192 1.00 97.69 90 ASN A N 1
ATOM 696 C CA . ASN A 1 90 ? 4.275 -8.131 2.860 1.00 97.69 90 ASN A CA 1
ATOM 697 C C . ASN A 1 90 ? 4.039 -8.366 1.359 1.00 97.69 90 ASN A C 1
ATOM 699 O O . ASN A 1 90 ? 4.682 -9.240 0.778 1.00 97.69 90 ASN A O 1
ATOM 703 N N . LEU A 1 91 ? 3.154 -7.586 0.723 1.00 98.00 91 LEU A N 1
ATOM 704 C CA . LEU A 1 91 ? 2.915 -7.676 -0.724 1.00 98.00 91 LEU A CA 1
ATOM 705 C C . LEU A 1 91 ? 4.180 -7.325 -1.519 1.00 98.00 91 LEU A C 1
ATOM 707 O O . LEU A 1 91 ? 4.529 -8.043 -2.457 1.00 98.00 91 LEU A O 1
ATOM 711 N N . LEU A 1 92 ? 4.890 -6.263 -1.116 1.00 97.88 92 LEU A N 1
ATOM 712 C CA . LEU A 1 92 ? 6.155 -5.850 -1.729 1.00 97.88 92 LEU A CA 1
ATOM 713 C C . LEU A 1 92 ? 7.244 -6.918 -1.564 1.00 97.88 92 LEU A C 1
ATOM 715 O O . LEU A 1 92 ? 7.911 -7.251 -2.540 1.00 97.88 92 LEU A O 1
ATOM 719 N N . ALA A 1 93 ? 7.400 -7.470 -0.357 1.00 97.00 93 ALA A N 1
ATOM 720 C CA . ALA A 1 93 ? 8.400 -8.495 -0.053 1.00 97.00 93 ALA A CA 1
ATOM 721 C C . ALA A 1 93 ? 8.173 -9.784 -0.845 1.00 97.00 93 ALA A C 1
ATOM 723 O O . ALA A 1 93 ? 9.116 -10.365 -1.380 1.00 97.00 93 ALA A O 1
ATOM 724 N N . ALA A 1 94 ? 6.919 -10.230 -0.918 1.00 95.88 94 ALA A N 1
ATOM 725 C CA . ALA A 1 94 ? 6.560 -11.464 -1.603 1.00 95.88 94 ALA A CA 1
ATOM 726 C C . ALA A 1 94 ? 6.423 -11.290 -3.126 1.00 95.88 94 ALA A C 1
ATOM 728 O O . ALA A 1 94 ? 6.362 -12.289 -3.839 1.00 95.88 94 ALA A O 1
ATOM 729 N N . GLY A 1 95 ? 6.359 -10.051 -3.630 1.00 96.81 95 GLY A N 1
ATOM 730 C CA . GLY A 1 95 ? 6.124 -9.774 -5.048 1.00 96.81 95 GLY A CA 1
ATOM 731 C C . GLY A 1 95 ? 4.762 -10.283 -5.526 1.00 96.81 95 GLY A C 1
ATOM 732 O O . GLY A 1 95 ? 4.652 -10.779 -6.643 1.00 96.81 95 GLY A O 1
ATOM 733 N N . ILE A 1 96 ? 3.733 -10.219 -4.674 1.00 96.50 96 ILE A N 1
ATOM 734 C CA . ILE A 1 96 ? 2.398 -10.761 -4.974 1.00 96.50 96 ILE A CA 1
ATOM 735 C C . ILE A 1 96 ? 1.370 -9.655 -5.197 1.00 96.50 96 ILE A C 1
ATOM 737 O O . ILE A 1 96 ? 1.448 -8.570 -4.622 1.00 96.50 96 ILE A O 1
ATOM 741 N N . GLU A 1 97 ? 0.395 -9.944 -6.051 1.00 96.94 97 GLU A N 1
ATOM 742 C CA . GLU A 1 97 ? -0.670 -9.010 -6.398 1.00 96.94 97 GLU A CA 1
ATOM 743 C C . GLU A 1 97 ? -1.605 -8.737 -5.213 1.00 96.94 97 GLU A C 1
ATOM 745 O O . GLU A 1 97 ? -1.868 -9.617 -4.390 1.00 96.94 97 GLU A O 1
ATOM 750 N N . PHE A 1 98 ? -2.142 -7.517 -5.150 1.00 97.75 98 PHE A N 1
ATOM 751 C CA . PHE A 1 98 ? -3.193 -7.182 -4.199 1.00 97.75 98 PHE A CA 1
ATOM 752 C C . PHE A 1 98 ? -4.445 -8.031 -4.452 1.00 97.75 98 PHE A C 1
ATOM 754 O O . PHE A 1 98 ? -4.967 -8.089 -5.565 1.00 97.75 98 PHE A O 1
ATOM 761 N N . ARG A 1 99 ? -4.979 -8.640 -3.390 1.00 97.06 99 ARG A N 1
ATOM 762 C CA . ARG A 1 99 ? -6.266 -9.338 -3.416 1.00 97.06 99 ARG A CA 1
ATOM 763 C C . ARG A 1 99 ? -7.128 -8.859 -2.264 1.00 97.06 99 ARG A C 1
ATOM 765 O O . ARG A 1 99 ? -6.738 -8.945 -1.101 1.00 97.06 99 ARG A O 1
ATOM 772 N N . ARG A 1 100 ? -8.358 -8.448 -2.577 1.00 95.88 100 ARG A N 1
ATOM 773 C CA . ARG A 1 100 ? -9.323 -7.972 -1.576 1.00 95.88 100 ARG A CA 1
ATOM 774 C C . ARG A 1 100 ? -9.576 -8.983 -0.451 1.00 95.88 100 ARG A C 1
ATOM 776 O O . ARG A 1 100 ? -9.747 -8.581 0.693 1.00 95.88 100 ARG A O 1
ATOM 783 N N . ASN A 1 101 ? -9.547 -10.284 -0.741 1.00 96.06 101 ASN A N 1
ATOM 784 C CA . ASN A 1 101 ? -9.717 -11.323 0.281 1.00 96.06 101 ASN A CA 1
ATOM 785 C C . ASN A 1 101 ? -8.580 -11.326 1.317 1.00 96.06 101 ASN A C 1
ATOM 787 O O . ASN A 1 101 ? -8.841 -11.505 2.504 1.00 96.06 101 ASN A O 1
ATOM 791 N N . ASP A 1 102 ? -7.340 -11.067 0.898 1.00 96.44 102 ASP A N 1
ATOM 792 C CA . ASP A 1 102 ? -6.187 -11.020 1.806 1.00 96.44 102 ASP A CA 1
ATOM 793 C C . ASP A 1 102 ? -6.212 -9.748 2.667 1.00 96.44 102 ASP A C 1
ATOM 795 O O . ASP A 1 102 ? -5.836 -9.766 3.845 1.00 96.44 102 ASP A O 1
ATOM 799 N N . LEU A 1 103 ? -6.729 -8.649 2.109 1.00 96.69 103 LEU A N 1
ATOM 800 C CA . LEU A 1 103 ? -7.035 -7.443 2.874 1.00 96.69 103 LEU A CA 1
ATOM 801 C C . LEU A 1 103 ? -8.118 -7.714 3.924 1.00 96.69 103 LEU A C 1
ATOM 803 O O . LEU A 1 103 ? -7.930 -7.364 5.084 1.00 96.69 103 LEU A O 1
ATOM 807 N N . LEU A 1 104 ? -9.216 -8.385 3.564 1.00 95.62 104 LEU A N 1
ATOM 808 C CA . LEU A 1 104 ? -10.270 -8.747 4.520 1.00 95.62 104 LEU A CA 1
ATOM 809 C C . LEU A 1 104 ? -9.728 -9.608 5.670 1.00 95.62 104 LEU A C 1
ATOM 811 O O . LEU A 1 104 ? -10.069 -9.356 6.824 1.00 95.62 104 LEU A O 1
ATOM 815 N N . LEU A 1 105 ? -8.836 -10.561 5.379 1.00 94.56 105 LEU A N 1
ATOM 816 C CA . LEU A 1 105 ? -8.144 -11.357 6.402 1.00 94.56 105 LEU A CA 1
ATOM 817 C C . LEU A 1 105 ? -7.206 -10.523 7.283 1.00 94.56 105 LEU A C 1
ATOM 819 O O . LEU A 1 105 ? -6.986 -10.857 8.446 1.00 94.56 105 LEU A O 1
ATOM 823 N N . THR A 1 106 ? -6.623 -9.458 6.736 1.00 94.75 106 THR A N 1
ATOM 824 C CA . THR A 1 106 ? -5.803 -8.516 7.505 1.00 94.75 106 THR A CA 1
ATOM 825 C C . THR A 1 106 ? -6.688 -7.710 8.455 1.00 94.75 106 THR A C 1
ATOM 827 O O . THR A 1 106 ? -6.418 -7.663 9.653 1.00 94.75 106 THR A O 1
ATOM 830 N N . LEU A 1 107 ? -7.790 -7.153 7.945 1.00 93.31 107 LEU A N 1
ATOM 831 C CA . LEU A 1 107 ? -8.745 -6.359 8.719 1.00 93.31 107 LEU A CA 1
ATOM 832 C C . LEU A 1 107 ? -9.444 -7.183 9.808 1.00 93.31 107 LEU A C 1
ATOM 834 O O . LEU A 1 107 ? -9.668 -6.678 10.904 1.00 93.31 107 LEU A O 1
ATOM 838 N N . SER A 1 108 ? -9.737 -8.464 9.559 1.00 90.88 108 SER A N 1
ATOM 839 C CA . SER A 1 108 ? -10.379 -9.343 10.547 1.00 90.88 108 SER A CA 1
ATOM 840 C C . SER A 1 108 ? -9.499 -9.667 11.759 1.00 90.88 108 SER A C 1
ATOM 842 O O . SER A 1 108 ? -9.990 -10.243 12.725 1.00 90.88 108 SER A O 1
ATOM 844 N N . ARG A 1 109 ? -8.194 -9.369 11.700 1.00 89.38 109 ARG A N 1
ATOM 845 C CA . ARG A 1 109 ? -7.238 -9.601 12.796 1.00 89.38 109 ARG A CA 1
ATOM 846 C C . ARG A 1 109 ? -7.078 -8.389 13.714 1.00 89.38 109 ARG A C 1
ATOM 848 O O . ARG A 1 109 ? -6.356 -8.496 14.704 1.00 89.38 109 ARG A O 1
ATOM 855 N N . LEU A 1 110 ? -7.712 -7.258 13.398 1.00 86.56 110 LEU A N 1
ATOM 856 C CA . LEU A 1 110 ? -7.654 -6.070 14.243 1.00 86.56 110 LEU A CA 1
ATOM 857 C C . LEU A 1 110 ? -8.408 -6.320 15.565 1.00 86.56 110 LEU A C 1
ATOM 859 O O . LEU A 1 110 ? -9.531 -6.829 15.541 1.00 86.56 110 LEU A O 1
ATOM 863 N N . PRO A 1 111 ? -7.806 -5.989 16.7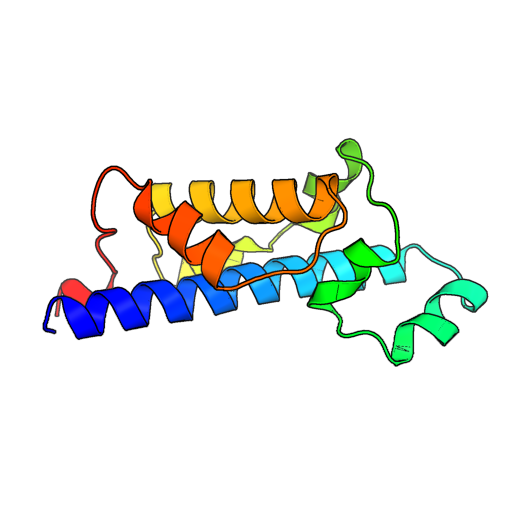24 1.00 66.94 111 PRO A N 1
ATOM 864 C CA . PRO A 1 111 ? -8.346 -6.320 18.047 1.00 66.94 111 PRO A CA 1
ATOM 865 C C . PRO A 1 111 ? -9.602 -5.515 18.435 1.00 66.94 111 PRO A C 1
ATOM 867 O O . PRO A 1 111 ? -10.274 -5.859 19.409 1.00 66.94 111 PRO A O 1
ATOM 870 N N . GLN A 1 112 ? -9.927 -4.452 17.695 1.00 64.25 112 GLN A N 1
ATOM 871 C CA . GLN A 1 112 ? -11.120 -3.616 17.848 1.00 64.25 112 GLN A CA 1
ATOM 872 C C . GLN A 1 112 ? -11.652 -3.256 16.452 1.00 64.25 112 GLN A C 1
ATOM 874 O O . GLN A 1 112 ? -10.873 -3.139 15.508 1.00 64.25 112 GLN A O 1
ATOM 879 N N . GLN A 1 113 ? -12.968 -3.053 16.294 1.00 63.78 113 GLN A N 1
ATOM 880 C CA . GLN A 1 113 ? -13.458 -2.407 15.070 1.00 63.78 113 GLN A CA 1
ATOM 881 C C . GLN A 1 113 ? -12.953 -0.955 15.069 1.00 63.78 113 GLN A C 1
ATOM 883 O O . GLN A 1 113 ? -13.357 -0.210 15.969 1.00 63.78 113 GLN A O 1
ATOM 888 N N . PRO A 1 114 ? -12.123 -0.539 14.092 1.00 62.09 114 PRO A N 1
ATOM 889 C CA . PRO A 1 114 ? -11.518 0.788 14.093 1.00 62.09 114 PRO A CA 1
ATOM 890 C C . PRO A 1 114 ? -12.604 1.861 14.188 1.00 62.09 114 PRO A C 1
ATOM 892 O O . PRO A 1 114 ? -13.585 1.816 13.444 1.00 62.09 114 PRO A O 1
ATOM 895 N N . VAL A 1 115 ? -12.464 2.788 15.141 1.00 68.44 115 VAL A N 1
ATOM 896 C CA . VAL A 1 115 ? -13.349 3.956 15.265 1.00 68.44 115 VAL A CA 1
ATOM 897 C C . VAL A 1 115 ? -13.013 4.917 14.146 1.00 68.44 115 VAL A C 1
ATOM 899 O O . VAL A 1 115 ? -11.922 5.473 14.112 1.00 68.44 115 VAL A O 1
ATOM 902 N N . LEU A 1 116 ? -13.933 5.073 13.201 1.00 74.44 116 LEU A N 1
ATOM 903 C CA . LEU A 1 116 ? -13.716 5.947 12.067 1.00 74.44 116 LEU A CA 1
ATOM 904 C C . LEU A 1 116 ? -14.090 7.381 12.455 1.00 74.44 116 LEU A C 1
ATOM 906 O O . LEU A 1 116 ? -15.011 7.592 13.246 1.00 74.44 116 LEU A O 1
ATOM 910 N N . PRO A 1 117 ? -13.420 8.389 11.882 1.00 66.19 117 PRO A N 1
ATOM 911 C CA . PRO A 1 117 ? -13.604 9.782 12.288 1.00 66.19 117 PRO A CA 1
ATOM 912 C C . PRO A 1 117 ? -15.029 10.302 12.041 1.00 66.19 117 PRO A C 1
ATOM 914 O O . PRO A 1 117 ? -15.484 11.216 12.723 1.00 66.19 117 PRO A O 1
ATOM 917 N N . TRP A 1 118 ? -15.770 9.686 11.120 1.00 74.50 118 TRP A N 1
ATOM 918 C CA . TRP A 1 118 ? -17.172 9.997 10.826 1.00 74.50 118 TRP A CA 1
ATOM 919 C C . TRP A 1 118 ? -18.188 9.174 11.639 1.00 74.50 118 TRP A C 1
ATOM 921 O O . TRP A 1 118 ? -19.387 9.354 11.454 1.00 74.50 118 TRP A O 1
ATOM 931 N N . ASP A 1 119 ? -17.750 8.292 12.546 1.00 66.75 119 ASP A N 1
ATOM 932 C CA . ASP A 1 119 ? -18.649 7.616 13.500 1.00 66.75 119 ASP A CA 1
ATOM 933 C C . ASP A 1 119 ? -19.078 8.546 14.658 1.00 66.75 119 ASP A C 1
ATOM 935 O O . ASP A 1 119 ? -19.943 8.185 15.453 1.00 66.75 119 ASP A O 1
ATOM 939 N N . SER A 1 120 ? -18.479 9.739 14.753 1.00 59.78 120 SER A N 1
ATOM 940 C CA . SER A 1 120 ? -18.704 10.723 15.825 1.00 59.78 120 SER A CA 1
ATOM 941 C C . SER A 1 120 ? -19.734 11.813 15.476 1.00 59.78 120 SER A C 1
ATOM 943 O O . SER A 1 120 ? -19.826 12.799 16.208 1.00 59.78 120 SER A O 1
ATOM 945 N N . GLN A 1 121 ? -20.454 11.681 14.354 1.00 52.38 121 GLN A N 1
ATOM 946 C CA . GLN A 1 121 ? -21.461 12.648 13.885 1.00 52.38 121 GLN A CA 1
ATOM 947 C C . GLN A 1 121 ? -22.893 12.151 14.073 1.00 52.38 121 GLN A C 1
ATOM 949 O O . GLN A 1 121 ? -23.161 10.965 13.767 1.00 52.38 121 GLN A O 1
#

pLDDT: mean 90.84, std 9.91, range [52.38, 98.5]

Radius of gyration: 15.39 Å; chains: 1; bounding box: 41×25×40 Å

Foldseek 3Di:
DDPVVLVVVLLVVLVVLLLQQLLQLLVVQLVPDDPVVVVVCPPPRSSLNLLVPQDDLVCLCVSRPCSCVVVVVQPWDPLSVVLSSVVSSVCNNVSHHDDSVVVVVSQVPRPDSTDGPVVVD